Protein AF-A0A949A309-F1 (afdb_monomer)

Foldseek 3Di:
DQLLVCVLVVDDLVVSCVVVVHDSVVSVVVVCVQCVVVVNNPPPDDSNVVSNVPD

Nearest PDB structures (foldseek):
  7r3e-assembly1_B  TM=8.664E-01  e=1.160E-01  Pseudomonas aeruginosa PAO1
  3ulq-assembly1_B  TM=8.537E-01  e=1.160E-01  Bacillus subtilis
  3qp5-assembly2_C  TM=8.457E-01  e=1.399E-01  Chromobacterium violaceum
  1p4w-assembly1_A  TM=8.769E-01  e=3.353E-01  Erwinia amylovora
  5z4z-assembly1_A  TM=6.302E-01  e=1.245E+00  unclassified

Mean predicted aligned error: 4.36 Å

pLDDT: mean 85.45, std 6.91, range [58.0, 92.88]

Secondary structure (DSSP, 8-state):
-HHHHHHHTT--HHHHHHHHTS-HHHHHHHHHHHHHHTT-TTS---HHHHHHH--

Sequence (55 aa):
MKVASLVRTGKTSKEIAEALGVSASAIDFHRKKLRKKLGLSNTSSNLRTYLLSLH

Solvent-accessible surface area (backbone atoms only — not comparable to full-atom values): 3270 Å² total; per-residue (Å²): 126,69,65,62,55,45,36,51,74,66,53,49,5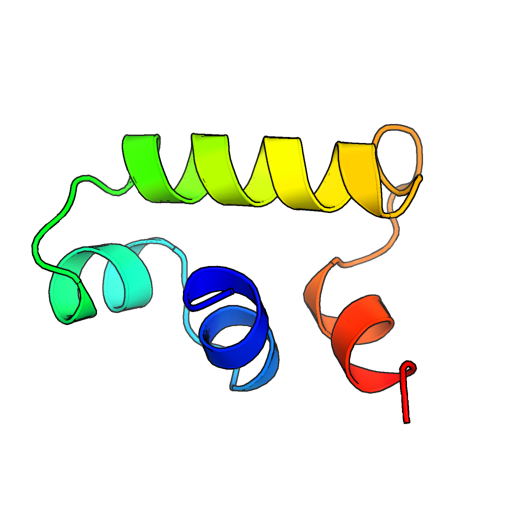4,59,58,50,9,61,77,68,78,48,52,45,66,58,41,48,52,50,50,51,52,48,28,52,76,69,70,39,70,89,46,92,65,54,68,42,61,55,53,62,70,59,124

Radius of gyration: 10.68 Å; Cα contacts (8 Å, |Δi|>4): 41; chains: 1; bounding box: 26×19×26 Å

Structure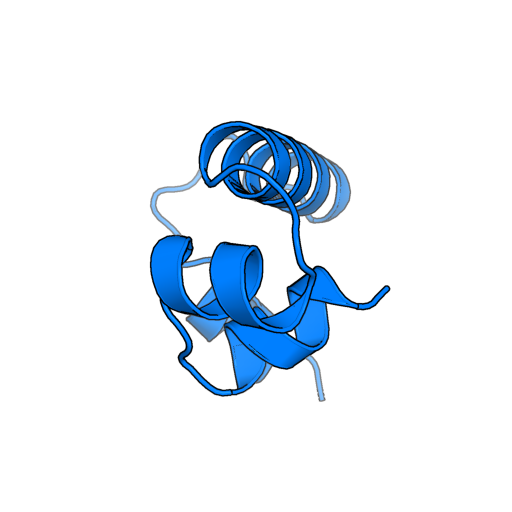 (mmCIF, N/CA/C/O backbone):
data_AF-A0A949A309-F1
#
_entry.id   AF-A0A949A309-F1
#
loop_
_atom_site.group_PDB
_atom_site.id
_atom_site.type_symbol
_atom_site.label_atom_id
_atom_site.label_alt_id
_atom_site.label_comp_id
_atom_site.label_asym_id
_atom_site.label_entity_id
_atom_site.label_seq_id
_atom_site.pdbx_PDB_ins_code
_atom_site.Cartn_x
_atom_site.Cartn_y
_atom_site.Cartn_z
_atom_site.occupancy
_atom_site.B_iso_or_equiv
_atom_site.auth_seq_id
_atom_site.auth_comp_id
_atom_site.auth_asym_id
_atom_site.auth_atom_id
_atom_site.pdbx_PDB_model_num
ATOM 1 N N . MET A 1 1 ? -7.842 2.041 -10.066 1.00 58.00 1 MET A N 1
ATOM 2 C CA . MET A 1 1 ? -7.619 1.434 -8.731 1.00 58.00 1 MET A CA 1
ATOM 3 C C . MET A 1 1 ? -6.705 0.201 -8.839 1.00 58.00 1 MET A C 1
ATOM 5 O O . MET A 1 1 ? -7.174 -0.904 -8.632 1.00 58.00 1 MET A O 1
ATOM 9 N N . LYS A 1 2 ? -5.413 0.342 -9.185 1.00 79.81 2 LYS A N 1
ATOM 10 C CA . LYS A 1 2 ? -4.508 -0.826 -9.353 1.00 79.81 2 LYS A CA 1
ATOM 11 C C . LYS A 1 2 ? -3.802 -1.249 -8.056 1.00 79.81 2 LYS A C 1
ATOM 13 O O . LYS A 1 2 ? -3.606 -2.428 -7.814 1.00 79.81 2 LYS A O 1
ATOM 18 N N . VAL A 1 3 ? -3.476 -0.297 -7.179 1.00 84.81 3 VAL A N 1
ATOM 19 C CA . VAL A 1 3 ? -2.777 -0.599 -5.915 1.00 84.81 3 VAL A CA 1
ATOM 20 C C . VAL A 1 3 ? -3.678 -1.362 -4.937 1.00 84.81 3 VAL A C 1
ATOM 22 O O . VAL A 1 3 ? -3.216 -2.295 -4.299 1.00 84.81 3 VAL A O 1
ATOM 25 N N . ALA A 1 4 ? -4.968 -1.024 -4.843 1.00 85.06 4 ALA A N 1
ATOM 26 C CA . ALA A 1 4 ? -5.896 -1.673 -3.911 1.00 85.06 4 ALA A CA 1
ATOM 27 C C . ALA A 1 4 ? -6.048 -3.185 -4.165 1.00 85.06 4 ALA A C 1
ATOM 29 O O . ALA A 1 4 ? -5.982 -3.970 -3.222 1.00 85.06 4 ALA A O 1
ATOM 30 N N . SER A 1 5 ? -6.187 -3.602 -5.428 1.00 86.25 5 SER A N 1
ATOM 31 C CA . SER A 1 5 ? -6.281 -5.022 -5.787 1.00 86.25 5 SER A CA 1
ATOM 32 C C . SER A 1 5 ? -4.980 -5.765 -5.487 1.00 86.25 5 SER A C 1
ATOM 34 O O . SER A 1 5 ? -5.014 -6.843 -4.903 1.00 86.25 5 SER A O 1
ATOM 36 N N . LEU A 1 6 ? -3.825 -5.163 -5.782 1.00 86.81 6 LEU A N 1
ATOM 37 C CA . LEU A 1 6 ? -2.530 -5.773 -5.477 1.00 86.81 6 LEU A CA 1
ATOM 38 C C . LEU A 1 6 ? -2.283 -5.886 -3.961 1.00 86.81 6 LEU A C 1
ATOM 40 O O . LEU A 1 6 ? -1.789 -6.908 -3.485 1.00 86.81 6 LEU A O 1
ATOM 44 N N . VAL A 1 7 ? -2.707 -4.890 -3.176 1.00 86.50 7 VAL A N 1
ATOM 45 C CA . VAL A 1 7 ? -2.695 -4.980 -1.707 1.00 86.50 7 VAL A CA 1
ATOM 46 C C . VAL A 1 7 ? -3.626 -6.097 -1.220 1.00 86.50 7 VAL A C 1
ATOM 48 O O . VAL A 1 7 ? -3.241 -6.846 -0.322 1.00 86.50 7 VAL A O 1
ATOM 51 N N . ARG A 1 8 ? -4.807 -6.268 -1.836 1.00 85.56 8 ARG A N 1
ATOM 52 C CA . ARG A 1 8 ? -5.747 -7.363 -1.525 1.00 85.56 8 ARG A CA 1
ATOM 53 C C . ARG A 1 8 ? -5.105 -8.733 -1.761 1.00 85.56 8 ARG A C 1
ATOM 55 O O . ARG A 1 8 ? -5.205 -9.600 -0.897 1.00 85.56 8 ARG A O 1
ATOM 62 N N . THR A 1 9 ? -4.342 -8.889 -2.848 1.00 85.88 9 THR A N 1
ATOM 63 C CA . THR A 1 9 ? -3.590 -10.128 -3.141 1.00 85.88 9 THR A CA 1
ATOM 64 C C . THR A 1 9 ? -2.450 -10.427 -2.159 1.00 85.88 9 THR A C 1
ATOM 66 O O . THR A 1 9 ? -1.885 -11.510 -2.205 1.00 85.88 9 THR A O 1
ATOM 69 N N . GLY A 1 10 ? -2.130 -9.517 -1.231 1.00 84.81 10 GLY A N 1
ATOM 70 C CA . GLY A 1 10 ? -1.096 -9.732 -0.212 1.00 84.81 10 GLY A CA 1
ATOM 71 C C . GLY A 1 10 ? 0.307 -9.289 -0.614 1.00 84.81 10 GLY A C 1
ATOM 72 O O . GLY A 1 10 ? 1.228 -9.468 0.174 1.00 84.81 10 GLY A O 1
ATOM 73 N N . LYS A 1 11 ? 0.469 -8.653 -1.780 1.00 87.81 11 LYS A N 1
ATOM 74 C CA . LYS A 1 11 ? 1.766 -8.135 -2.223 1.00 87.81 11 LYS A CA 1
ATOM 75 C C . LYS A 1 11 ? 2.257 -6.988 -1.336 1.00 87.81 11 LYS A C 1
ATOM 77 O O . LYS A 1 11 ?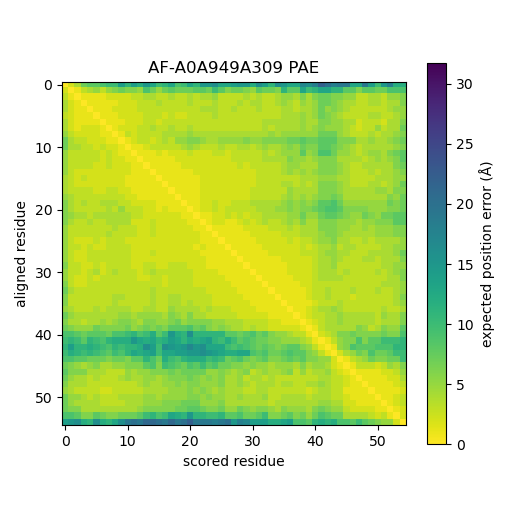 1.502 -6.091 -0.926 1.00 87.81 11 LYS A O 1
ATOM 82 N N . THR A 1 12 ? 3.554 -6.993 -1.070 1.00 87.81 12 THR A N 1
ATOM 83 C CA . THR A 1 12 ? 4.268 -5.934 -0.357 1.00 87.81 12 THR A CA 1
ATOM 84 C C . THR A 1 12 ? 4.390 -4.676 -1.217 1.00 87.81 12 THR A C 1
ATOM 86 O O . THR A 1 12 ? 4.262 -4.712 -2.439 1.00 87.81 12 THR A O 1
ATOM 89 N N . SER A 1 13 ? 4.658 -3.521 -0.600 1.00 87.94 13 SER A N 1
ATOM 90 C CA . SER A 1 13 ? 4.856 -2.276 -1.356 1.00 87.94 13 SER A CA 1
ATOM 91 C C . SER A 1 13 ? 6.012 -2.363 -2.360 1.00 87.94 13 SER A C 1
ATOM 93 O O . SER A 1 13 ? 5.937 -1.704 -3.390 1.00 87.94 13 SER A O 1
ATOM 95 N N . LYS A 1 14 ? 7.042 -3.182 -2.086 1.00 89.75 14 LYS A N 1
ATOM 96 C CA . LYS A 1 14 ? 8.168 -3.427 -3.002 1.00 89.75 14 LYS A CA 1
ATOM 97 C C . LYS A 1 14 ? 7.737 -4.230 -4.229 1.00 89.75 14 LYS A C 1
ATOM 99 O O . LYS A 1 14 ? 7.955 -3.771 -5.339 1.00 89.75 14 LYS A O 1
ATOM 104 N N . GLU A 1 15 ? 7.041 -5.348 -4.040 1.00 90.56 15 GLU A N 1
ATOM 105 C CA . GLU A 1 15 ? 6.555 -6.168 -5.164 1.00 90.56 15 GLU A CA 1
ATOM 106 C C . GLU A 1 15 ? 5.538 -5.413 -6.028 1.00 90.56 15 GLU A C 1
ATOM 108 O O . GLU A 1 15 ? 5.492 -5.572 -7.242 1.00 90.56 15 GLU A O 1
ATOM 113 N N . ILE A 1 16 ? 4.704 -4.572 -5.408 1.00 90.81 16 ILE A N 1
ATOM 114 C CA . ILE A 1 16 ? 3.764 -3.711 -6.135 1.00 90.81 16 ILE A CA 1
ATOM 115 C C . ILE A 1 16 ? 4.516 -2.653 -6.945 1.00 90.81 16 ILE A C 1
ATOM 117 O O . ILE A 1 16 ? 4.114 -2.349 -8.065 1.00 90.81 16 ILE A O 1
ATOM 121 N N . ALA A 1 17 ? 5.571 -2.077 -6.369 1.00 92.44 17 ALA A N 1
ATOM 122 C CA . ALA A 1 17 ? 6.403 -1.075 -7.020 1.00 92.44 17 ALA A CA 1
ATOM 123 C C . ALA A 1 17 ? 7.097 -1.668 -8.251 1.00 92.44 17 ALA A C 1
ATOM 125 O O . ALA A 1 17 ? 6.980 -1.116 -9.340 1.00 92.44 17 ALA A O 1
ATOM 126 N N . GLU A 1 18 ? 7.694 -2.847 -8.093 1.00 92.44 18 GLU A N 1
ATOM 127 C CA . GLU A 1 18 ? 8.335 -3.602 -9.167 1.00 92.44 18 GLU A CA 1
ATOM 128 C C . GLU A 1 18 ? 7.336 -4.009 -10.260 1.00 92.44 18 GLU A C 1
ATOM 130 O O . GLU A 1 18 ? 7.554 -3.721 -11.434 1.00 92.44 18 GLU A O 1
ATOM 135 N N . ALA A 1 19 ? 6.174 -4.555 -9.886 1.00 90.38 19 ALA A N 1
ATOM 136 C CA . ALA A 1 19 ? 5.132 -4.949 -10.838 1.00 90.38 19 ALA A CA 1
ATOM 137 C C . ALA A 1 19 ? 4.522 -3.775 -11.625 1.00 90.38 19 ALA A C 1
ATOM 139 O O . ALA A 1 19 ? 3.952 -3.981 -12.696 1.00 90.38 19 ALA A O 1
ATOM 140 N N . LEU A 1 20 ? 4.581 -2.556 -11.083 1.00 88.31 20 LEU A N 1
ATOM 141 C CA . LEU A 1 20 ? 4.081 -1.344 -11.735 1.00 88.31 20 LEU A CA 1
ATOM 142 C C . LEU A 1 20 ? 5.199 -0.497 -12.363 1.00 88.31 20 LEU A C 1
ATOM 144 O O . LEU A 1 20 ? 4.882 0.513 -12.986 1.00 88.31 20 LEU A O 1
ATOM 148 N N . GLY A 1 21 ? 6.471 -0.879 -12.203 1.00 91.44 21 GLY A N 1
ATOM 149 C CA . GLY A 1 21 ? 7.620 -0.101 -12.674 1.00 91.44 21 GLY A CA 1
ATOM 150 C C . GLY A 1 21 ? 7.749 1.276 -12.010 1.00 91.44 21 GLY A C 1
ATOM 151 O O . GLY A 1 21 ? 8.215 2.222 -12.637 1.00 91.44 21 GLY A O 1
ATOM 152 N N . VAL A 1 22 ? 7.294 1.421 -10.763 1.00 91.25 22 VAL A N 1
ATOM 153 C CA . VAL A 1 22 ? 7.339 2.683 -10.002 1.00 91.25 22 VAL A CA 1
ATOM 154 C C . VAL A 1 22 ? 8.166 2.525 -8.732 1.00 91.25 22 VAL A C 1
ATOM 156 O O . VAL A 1 22 ? 8.516 1.420 -8.334 1.00 91.25 22 VAL A O 1
ATOM 159 N N . SER A 1 23 ? 8.469 3.626 -8.048 1.00 92.88 23 SER A N 1
ATOM 160 C CA . SER A 1 23 ? 9.183 3.572 -6.772 1.00 92.88 23 SER A CA 1
ATOM 161 C C . SER A 1 23 ? 8.296 3.066 -5.625 1.00 92.88 23 SER A C 1
ATOM 163 O O . SER A 1 23 ? 7.087 3.313 -5.567 1.00 92.88 23 SER A O 1
ATOM 165 N N . ALA A 1 24 ? 8.913 2.418 -4.632 1.00 90.50 24 ALA A N 1
ATOM 166 C CA . ALA A 1 24 ? 8.219 2.010 -3.408 1.00 90.50 24 ALA A CA 1
ATOM 167 C C . ALA A 1 24 ? 7.604 3.205 -2.654 1.00 90.50 24 ALA A C 1
ATOM 169 O O . ALA A 1 24 ? 6.538 3.073 -2.050 1.00 90.50 24 ALA A O 1
ATOM 170 N N . SER A 1 25 ? 8.226 4.386 -2.739 1.00 92.19 25 SER A N 1
ATOM 171 C CA . SER A 1 25 ? 7.694 5.633 -2.181 1.00 92.19 25 SER A CA 1
ATOM 172 C C . SER A 1 25 ? 6.409 6.092 -2.879 1.00 92.19 25 SER A C 1
ATOM 174 O O . SER A 1 25 ? 5.482 6.543 -2.203 1.00 92.19 25 SER A O 1
ATOM 176 N N . ALA A 1 26 ? 6.291 5.908 -4.199 1.00 90.75 26 ALA A N 1
ATOM 177 C CA . ALA A 1 26 ? 5.047 6.170 -4.921 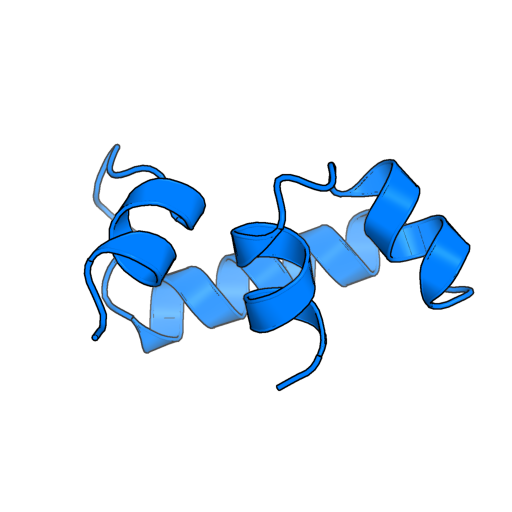1.00 90.75 26 ALA A CA 1
ATOM 178 C C . ALA A 1 26 ? 3.924 5.226 -4.456 1.00 90.75 26 ALA A C 1
ATOM 180 O O . ALA A 1 26 ? 2.799 5.668 -4.209 1.00 90.75 26 ALA A O 1
ATOM 181 N N . ILE A 1 27 ? 4.226 3.938 -4.249 1.00 92.31 27 ILE A N 1
ATOM 182 C CA . ILE A 1 27 ? 3.259 2.979 -3.691 1.00 92.31 27 ILE A CA 1
ATOM 183 C C . ILE A 1 27 ? 2.844 3.355 -2.270 1.00 92.31 27 ILE A C 1
ATOM 185 O O . ILE A 1 27 ? 1.658 3.265 -1.946 1.00 92.31 27 ILE A O 1
ATOM 189 N N . ASP A 1 28 ? 3.774 3.820 -1.436 1.00 89.75 28 ASP A N 1
ATOM 190 C CA . ASP A 1 28 ? 3.457 4.285 -0.085 1.00 89.75 28 ASP A CA 1
ATOM 191 C C . ASP A 1 28 ? 2.531 5.511 -0.108 1.00 89.75 28 ASP A C 1
ATOM 193 O O . ASP A 1 28 ? 1.521 5.554 0.598 1.00 89.75 28 ASP A O 1
ATOM 197 N N . PHE A 1 29 ? 2.790 6.466 -1.006 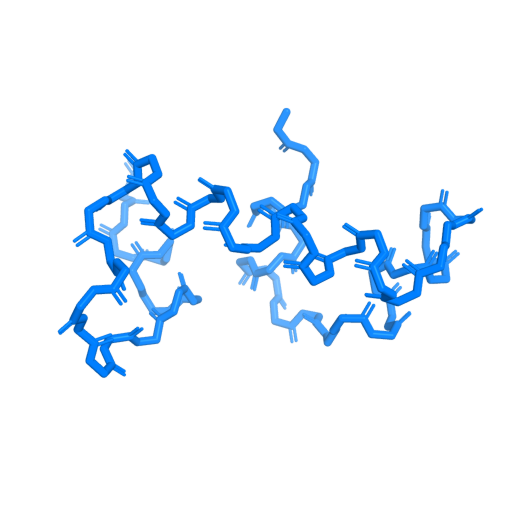1.00 90.94 29 PHE A N 1
ATOM 198 C CA . PHE A 1 29 ? 1.909 7.610 -1.229 1.00 90.94 29 PHE A CA 1
ATOM 199 C C . PHE A 1 29 ? 0.502 7.179 -1.670 1.00 90.94 29 PHE A C 1
ATOM 201 O O . PHE A 1 29 ? -0.504 7.663 -1.138 1.00 90.94 29 PHE A O 1
ATOM 208 N N . HIS A 1 30 ? 0.404 6.220 -2.596 1.00 89.62 30 HIS A N 1
ATOM 209 C CA . HIS A 1 30 ? -0.878 5.651 -3.004 1.00 89.62 30 HIS A CA 1
ATOM 210 C C . HIS A 1 30 ? -1.581 4.915 -1.857 1.00 89.62 30 HIS A C 1
ATOM 212 O O . HIS A 1 30 ? -2.787 5.097 -1.685 1.00 89.62 30 HIS A O 1
ATOM 218 N N . ARG A 1 31 ? -0.856 4.139 -1.039 1.00 88.31 31 ARG A N 1
ATOM 219 C CA . ARG A 1 31 ? -1.398 3.463 0.152 1.00 88.31 31 ARG A CA 1
ATOM 220 C C . ARG A 1 31 ? -1.919 4.468 1.176 1.00 88.31 31 ARG A C 1
ATOM 222 O O . ARG A 1 31 ? -3.024 4.281 1.679 1.00 88.31 31 ARG A O 1
ATOM 229 N N . LYS A 1 32 ? -1.196 5.561 1.437 1.00 88.62 32 LYS A N 1
ATOM 230 C CA . LYS A 1 32 ? -1.643 6.657 2.316 1.00 88.62 32 LYS A CA 1
ATOM 231 C C . LYS A 1 32 ? -2.911 7.325 1.793 1.00 88.62 32 LYS A C 1
ATOM 233 O O . LYS A 1 32 ? -3.876 7.475 2.542 1.00 88.62 32 LYS A O 1
ATOM 238 N N . LYS A 1 33 ? -2.961 7.658 0.497 1.00 89.56 33 LYS A N 1
A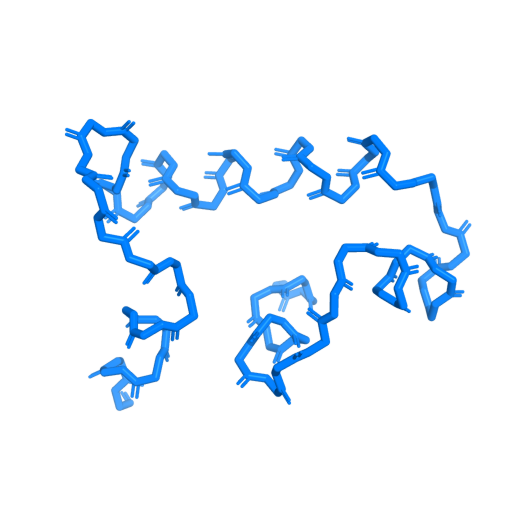TOM 239 C CA . LYS A 1 33 ? -4.182 8.185 -0.137 1.00 89.56 33 LYS A CA 1
ATOM 240 C C . LYS A 1 33 ? -5.345 7.200 -0.047 1.00 89.56 33 LYS A C 1
ATOM 242 O O . LYS A 1 33 ? -6.468 7.629 0.200 1.00 89.56 33 LYS A O 1
ATOM 247 N N . LEU A 1 34 ? -5.088 5.903 -0.219 1.00 87.62 34 LEU A N 1
ATOM 248 C CA . LEU A 1 34 ? -6.109 4.865 -0.106 1.00 87.62 34 LEU A CA 1
ATOM 249 C C . LEU A 1 34 ? -6.642 4.772 1.329 1.00 87.62 34 LEU A C 1
ATOM 251 O O . LEU A 1 34 ? -7.850 4.807 1.515 1.00 87.62 34 LEU A O 1
ATOM 255 N N . ARG A 1 35 ? -5.765 4.776 2.343 1.00 87.94 35 ARG A N 1
ATOM 256 C CA . ARG A 1 35 ? -6.180 4.843 3.756 1.00 87.94 35 ARG A CA 1
ATOM 257 C C . ARG A 1 35 ? -7.031 6.078 4.034 1.00 87.94 35 ARG A C 1
ATOM 259 O O . ARG A 1 35 ? -8.080 5.941 4.643 1.00 87.94 35 ARG A O 1
ATOM 266 N N . LYS A 1 36 ? -6.624 7.256 3.548 1.00 89.81 36 LYS A N 1
ATOM 267 C CA . LYS A 1 36 ? -7.396 8.499 3.716 1.00 89.81 36 LYS A CA 1
ATOM 268 C C . LYS A 1 36 ? -8.775 8.408 3.055 1.00 89.81 36 LYS A C 1
ATOM 270 O O . LYS A 1 36 ? -9.760 8.790 3.670 1.00 89.81 36 LYS A O 1
ATOM 275 N N . LYS A 1 37 ? -8.858 7.871 1.832 1.00 87.50 37 LYS A N 1
ATOM 276 C CA . LYS A 1 37 ? -10.133 7.677 1.117 1.00 87.50 37 LYS A CA 1
ATOM 277 C C . LYS A 1 37 ? -11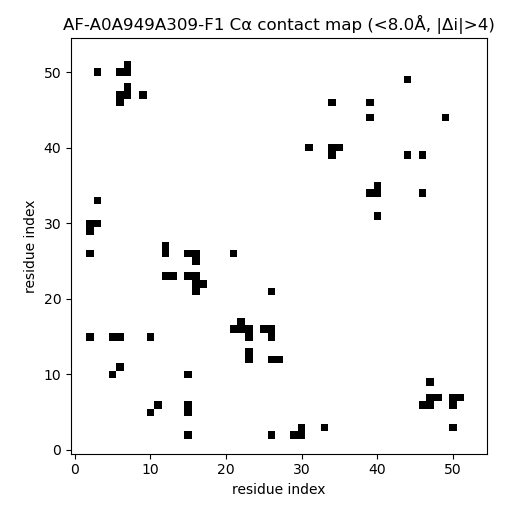.071 6.684 1.804 1.00 87.50 37 LYS A C 1
ATOM 279 O O . LYS A 1 37 ? -12.276 6.827 1.676 1.00 87.50 37 LYS A O 1
ATOM 284 N N . LEU A 1 38 ? -10.519 5.693 2.500 1.00 85.25 38 LEU A N 1
ATOM 285 C CA . LEU A 1 38 ? -11.275 4.650 3.195 1.00 85.25 38 LEU A CA 1
ATOM 286 C C . LEU A 1 38 ? -11.501 4.961 4.685 1.00 85.25 38 LEU A C 1
ATOM 288 O O . LEU A 1 38 ? -11.993 4.110 5.414 1.00 85.25 38 LEU A O 1
ATOM 292 N N . GLY A 1 39 ? -11.100 6.144 5.165 1.00 85.50 39 GLY A N 1
ATOM 293 C CA . GLY A 1 39 ? -11.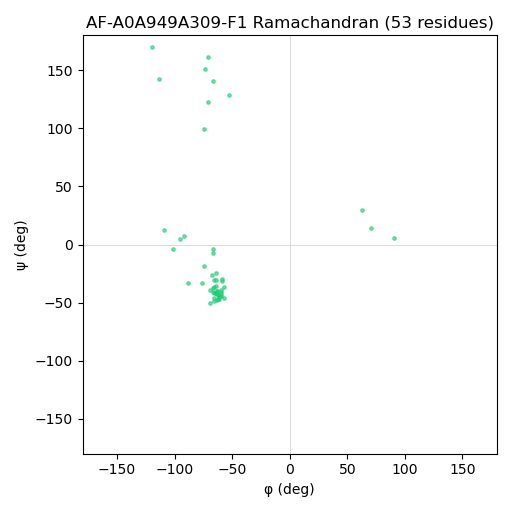238 6.521 6.577 1.00 85.50 39 GLY A CA 1
ATOM 294 C C . GLY A 1 39 ? -10.301 5.780 7.544 1.00 85.50 39 GLY A C 1
ATOM 295 O O . GLY A 1 39 ? -10.480 5.855 8.752 1.00 85.50 39 GLY A O 1
ATOM 296 N N . LEU A 1 40 ? -9.268 5.093 7.045 1.00 85.62 40 LEU A N 1
ATOM 297 C CA . LEU A 1 40 ? -8.335 4.273 7.839 1.00 85.62 40 LEU A CA 1
ATOM 298 C C . LEU A 1 40 ? -7.084 5.035 8.307 1.00 85.62 40 LEU A C 1
ATOM 300 O O . LEU A 1 40 ? -6.117 4.433 8.783 1.00 85.62 40 LEU A O 1
ATOM 304 N N . SER A 1 41 ? -7.027 6.352 8.104 1.00 78.81 41 SER A N 1
ATOM 305 C CA . SER A 1 41 ? -5.830 7.153 8.391 1.00 78.81 41 SER A CA 1
ATOM 306 C C . SER A 1 41 ? -5.475 7.212 9.879 1.00 78.81 41 SER A C 1
ATOM 308 O O . SER A 1 41 ? -4.291 7.248 10.184 1.00 78.81 41 SER A O 1
ATOM 310 N N . ASN A 1 42 ? -6.465 7.141 10.776 1.00 75.94 42 ASN A N 1
ATOM 311 C CA . ASN A 1 42 ? -6.274 7.225 12.234 1.00 75.94 42 ASN A CA 1
ATOM 312 C C . ASN A 1 42 ? -6.501 5.899 12.969 1.00 75.94 42 ASN A C 1
ATOM 314 O O . ASN A 1 42 ? -6.611 5.867 14.189 1.00 75.94 42 ASN A O 1
ATOM 318 N N . THR A 1 43 ? -6.586 4.794 12.238 1.00 73.62 43 THR A N 1
ATOM 319 C CA . THR A 1 43 ? -6.843 3.476 12.822 1.00 73.62 43 THR A CA 1
ATOM 320 C C . THR A 1 43 ? -5.622 2.587 12.648 1.00 73.62 43 THR A C 1
ATOM 322 O O . THR A 1 43 ? -5.029 2.591 11.570 1.00 73.62 43 THR A O 1
ATOM 325 N N . SER A 1 44 ? -5.298 1.745 13.629 1.00 74.50 44 SER A N 1
ATOM 326 C CA . SER A 1 44 ? -4.307 0.663 13.473 1.00 74.50 44 SER A CA 1
ATOM 327 C C . SER A 1 44 ? -4.760 -0.426 12.488 1.00 74.50 44 SER A C 1
ATOM 329 O O . SER A 1 44 ? -3.998 -1.334 12.161 1.00 74.50 44 SER A O 1
ATOM 331 N N . SER A 1 45 ? -5.985 -0.316 11.964 1.00 75.94 45 SER A N 1
ATOM 332 C CA . SER A 1 45 ? -6.586 -1.247 11.019 1.00 75.94 45 SER A CA 1
ATOM 333 C C . SER A 1 45 ? -5.691 -1.498 9.808 1.00 75.94 45 SER A C 1
ATOM 335 O O . SER A 1 45 ? -5.206 -0.579 9.124 1.00 75.94 45 SER A O 1
ATOM 337 N N . ASN A 1 46 ? -5.482 -2.781 9.529 1.00 81.50 46 AS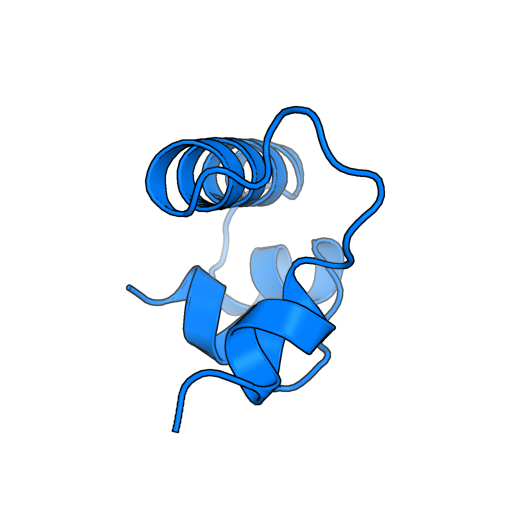N A N 1
ATOM 338 C CA . ASN A 1 46 ? -4.703 -3.226 8.392 1.00 81.50 46 ASN A CA 1
ATOM 339 C C . ASN A 1 46 ? -5.482 -2.955 7.094 1.00 81.50 46 ASN A C 1
ATOM 341 O O . ASN A 1 46 ? -6.598 -3.437 6.907 1.00 81.50 46 ASN A O 1
ATOM 345 N N . LEU A 1 47 ? -4.868 -2.192 6.181 1.00 80.62 47 LEU A N 1
ATOM 346 C CA . LEU A 1 47 ? -5.466 -1.829 4.892 1.00 80.62 47 LEU A CA 1
ATOM 347 C C . LEU A 1 47 ? -5.848 -3.070 4.071 1.00 80.62 47 LEU A C 1
ATOM 349 O O . LEU A 1 47 ? -6.878 -3.058 3.410 1.00 80.62 47 LEU A O 1
ATOM 353 N N . ARG A 1 48 ? -5.055 -4.147 4.133 1.00 83.75 48 ARG A N 1
ATOM 354 C CA . ARG A 1 48 ? -5.358 -5.411 3.451 1.00 83.75 48 ARG A CA 1
ATOM 355 C C . ARG A 1 48 ? -6.598 -6.072 4.038 1.00 83.75 48 ARG A C 1
ATOM 357 O O . ARG A 1 48 ? -7.475 -6.447 3.274 1.00 83.75 48 ARG A O 1
ATOM 364 N N . THR A 1 49 ? -6.682 -6.193 5.362 1.00 84.75 49 THR A N 1
ATOM 365 C CA . THR A 1 49 ? -7.840 -6.809 6.031 1.00 84.75 49 THR A CA 1
ATOM 366 C C . THR A 1 49 ? -9.126 -6.055 5.710 1.00 84.75 49 THR A C 1
ATOM 368 O O . THR A 1 49 ? -10.118 -6.677 5.352 1.00 84.75 49 THR A O 1
ATOM 371 N N . TYR A 1 50 ? -9.085 -4.721 5.722 1.00 87.12 50 TYR A N 1
ATOM 372 C CA . TYR A 1 50 ? -10.232 -3.897 5.337 1.00 87.12 50 TYR A CA 1
ATOM 373 C C . TYR A 1 50 ? -10.627 -4.068 3.858 1.00 87.12 50 TYR A C 1
ATOM 375 O O . TYR A 1 50 ? -11.802 -4.164 3.515 1.00 87.12 50 TYR A O 1
ATOM 383 N N . LEU A 1 51 ? -9.645 -4.142 2.954 1.00 84.06 51 LEU A N 1
ATOM 384 C CA . LEU A 1 51 ? -9.908 -4.405 1.535 1.00 84.06 51 LEU A CA 1
ATOM 385 C C . LEU A 1 51 ? -10.442 -5.822 1.282 1.00 84.06 51 LEU A C 1
ATOM 387 O O . LEU A 1 51 ? -11.124 -6.034 0.285 1.00 84.06 51 LEU A O 1
ATOM 391 N N . LEU A 1 52 ? -10.120 -6.786 2.148 1.00 84.56 52 LEU A N 1
ATOM 392 C CA . LEU A 1 52 ? -10.671 -8.140 2.096 1.00 84.56 52 LEU A CA 1
ATOM 393 C C . LEU A 1 52 ? -12.106 -8.200 2.633 1.00 84.56 52 LEU A C 1
ATOM 395 O O . LEU A 1 52 ? -12.884 -8.982 2.100 1.00 84.56 52 LEU A O 1
ATOM 399 N N . SER A 1 53 ? -12.456 -7.379 3.631 1.00 85.62 53 SER A N 1
ATOM 400 C CA . SER A 1 53 ? -13.818 -7.317 4.186 1.00 85.62 53 SER A CA 1
ATOM 401 C C . SER A 1 53 ? -14.826 -6.597 3.287 1.00 85.62 53 SER A C 1
ATOM 403 O O . SER A 1 53 ? -16.028 -6.752 3.475 1.00 85.62 53 SER A O 1
ATOM 405 N N . LEU A 1 54 ? -14.351 -5.799 2.327 1.00 79.69 54 LEU A N 1
ATOM 406 C CA . LEU A 1 54 ? -15.182 -5.247 1.260 1.00 79.69 54 LEU A CA 1
ATOM 407 C C . LEU A 1 54 ? -15.498 -6.376 0.262 1.00 79.69 54 LEU A C 1
ATOM 409 O O . LEU A 1 54 ? -14.638 -6.748 -0.548 1.00 79.69 54 LEU A O 1
ATOM 413 N N . HIS A 1 55 ? -16.696 -6.956 0.385 1.00 60.03 55 HIS A N 1
ATOM 414 C CA . HIS A 1 55 ? -17.252 -7.907 -0.583 1.00 60.03 55 HIS A CA 1
ATOM 415 C C . HIS A 1 55 ? -17.487 -7.217 -1.926 1.00 60.03 55 HIS A C 1
ATOM 417 O O . HIS A 1 55 ? -18.175 -6.172 -1.936 1.00 60.03 55 HIS A O 1
#